Protein AF-A0A9E0XLI1-F1 (afdb_monomer_lite)

Structure (mmCIF, N/CA/C/O backbone):
data_AF-A0A9E0XLI1-F1
#
_entry.id   AF-A0A9E0XLI1-F1
#
loop_
_atom_site.group_PDB
_atom_site.id
_atom_site.type_symbol
_atom_site.label_atom_id
_atom_site.label_alt_id
_atom_site.label_comp_id
_atom_site.label_asym_id
_atom_site.label_entity_id
_atom_site.label_seq_id
_atom_site.pdbx_PDB_ins_code
_atom_site.Cartn_x
_atom_site.Cartn_y
_atom_site.Cartn_z
_atom_site.occupancy
_atom_site.B_iso_or_equiv
_atom_site.auth_seq_id
_atom_site.auth_comp_id
_atom_site.auth_asym_id
_atom_site.auth_atom_id
_atom_site.pdbx_PDB_model_num
ATOM 1 N N . ASN A 1 1 ? -12.669 -7.041 20.994 1.00 78.56 1 ASN A N 1
ATOM 2 C CA . ASN A 1 1 ? -11.770 -7.424 19.881 1.00 78.56 1 ASN A CA 1
ATOM 3 C C . ASN A 1 1 ? -12.192 -6.602 18.657 1.00 78.56 1 ASN A C 1
ATOM 5 O O . ASN A 1 1 ? -13.364 -6.272 18.580 1.00 78.56 1 ASN A O 1
ATOM 9 N N . PHE A 1 2 ? -11.315 -6.216 17.716 1.00 84.06 2 PHE A N 1
ATOM 10 C CA . PHE A 1 2 ? -11.772 -5.480 16.514 1.00 84.06 2 PHE A CA 1
ATOM 11 C C . PHE A 1 2 ? -12.714 -6.329 15.642 1.00 84.06 2 PHE A C 1
ATOM 13 O O . PHE A 1 2 ? -13.580 -5.791 14.965 1.00 84.06 2 PHE A O 1
ATOM 20 N N . LYS A 1 3 ? -12.578 -7.659 15.725 1.00 88.62 3 LYS A N 1
ATOM 21 C CA . LYS A 1 3 ? -13.434 -8.633 15.034 1.00 88.62 3 LYS A CA 1
ATOM 22 C C . LYS A 1 3 ? -14.911 -8.561 15.429 1.00 88.62 3 LYS A C 1
ATOM 24 O O . LYS A 1 3 ? -15.747 -9.094 14.712 1.00 88.62 3 LYS A O 1
ATOM 29 N N . ASP A 1 4 ? -15.225 -7.894 16.538 1.0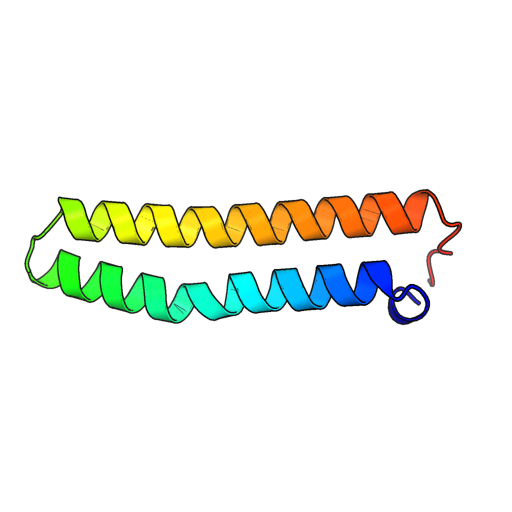0 90.69 4 ASP A N 1
ATOM 30 C CA . ASP A 1 4 ? -16.600 -7.684 16.999 1.00 90.69 4 ASP A CA 1
ATOM 31 C C . ASP A 1 4 ? -17.299 -6.538 16.234 1.00 90.69 4 ASP A C 1
ATOM 33 O O . ASP A 1 4 ? -18.480 -6.280 16.448 1.00 90.69 4 ASP A O 1
ATOM 37 N N . PHE A 1 5 ? -16.577 -5.843 15.346 1.00 91.69 5 PHE A N 1
ATOM 38 C CA . PHE A 1 5 ? -17.054 -4.698 14.573 1.00 91.69 5 PHE A CA 1
ATOM 39 C C . PHE A 1 5 ? -16.986 -5.027 13.070 1.00 91.69 5 PHE A C 1
ATOM 41 O O . PHE A 1 5 ? -15.919 -4.872 12.471 1.00 91.69 5 PHE A O 1
ATOM 48 N N . PRO A 1 6 ? -18.091 -5.476 12.441 1.00 94.00 6 PRO A N 1
ATOM 49 C CA . PRO A 1 6 ? -18.098 -5.922 11.043 1.00 94.00 6 PRO A CA 1
ATOM 50 C C . PRO A 1 6 ? -17.534 -4.896 10.053 1.00 94.00 6 PRO A C 1
ATOM 52 O O . PRO A 1 6 ? -16.748 -5.261 9.184 1.00 94.00 6 PRO A O 1
ATOM 55 N N . ASP A 1 7 ? -17.846 -3.611 10.237 1.00 93.94 7 ASP A N 1
ATOM 56 C CA . ASP A 1 7 ? -17.329 -2.536 9.380 1.00 93.94 7 ASP A CA 1
ATOM 57 C C . ASP A 1 7 ? -15.804 -2.400 9.477 1.00 93.94 7 ASP A C 1
ATOM 59 O O . ASP A 1 7 ? -15.123 -2.152 8.486 1.00 93.94 7 ASP A O 1
ATOM 63 N N . VAL A 1 8 ? -15.242 -2.610 10.670 1.00 95.81 8 VAL A N 1
ATOM 64 C CA . VAL A 1 8 ? -13.791 -2.573 10.892 1.00 95.81 8 VAL A CA 1
ATOM 65 C C . VAL A 1 8 ? -13.123 -3.789 10.266 1.00 95.81 8 VAL A C 1
ATOM 67 O O . VAL A 1 8 ? -12.046 -3.657 9.693 1.00 95.81 8 VAL A O 1
ATOM 70 N N . VAL A 1 9 ? -13.753 -4.964 10.352 1.00 96.38 9 VAL A N 1
ATOM 71 C CA . VAL A 1 9 ? -13.269 -6.173 9.671 1.00 96.38 9 VAL A CA 1
ATOM 72 C C . VAL A 1 9 ? -13.219 -5.939 8.164 1.00 96.38 9 VAL A C 1
ATOM 74 O O . VAL A 1 9 ? -12.163 -6.139 7.574 1.00 96.38 9 VAL A O 1
ATOM 77 N N . ALA A 1 10 ? -14.291 -5.404 7.572 1.00 97.38 10 ALA A N 1
ATOM 78 C CA . ALA A 1 10 ? -14.325 -5.075 6.149 1.00 97.38 10 ALA A CA 1
ATOM 79 C C . ALA A 1 10 ? -13.213 -4.085 5.752 1.00 97.38 10 ALA A C 1
ATOM 81 O O . ALA A 1 10 ? -12.512 -4.310 4.772 1.00 97.38 10 ALA A O 1
ATOM 82 N N . MET A 1 11 ? -12.976 -3.033 6.548 1.00 97.75 11 MET A N 1
ATOM 83 C CA . MET A 1 11 ? -11.876 -2.090 6.291 1.00 97.75 11 MET A CA 1
ATOM 84 C C . MET A 1 11 ? -10.490 -2.750 6.365 1.00 97.75 11 MET A C 1
ATOM 86 O O . MET A 1 11 ? -9.595 -2.381 5.603 1.00 97.75 11 MET A O 1
ATOM 90 N N . VAL A 1 12 ? -10.285 -3.697 7.287 1.00 96.56 12 VAL A N 1
ATOM 91 C CA . VAL A 1 12 ? -9.018 -4.436 7.427 1.00 96.56 12 VAL A CA 1
ATOM 92 C C . VAL A 1 12 ? -8.803 -5.390 6.253 1.00 96.56 12 VAL A C 1
ATOM 94 O O . VAL A 1 12 ? -7.686 -5.463 5.731 1.00 96.56 12 VAL A O 1
ATOM 97 N N . ASP A 1 13 ? -9.854 -6.081 5.819 1.00 97.75 13 ASP A N 1
ATOM 98 C CA . ASP A 1 13 ? -9.811 -6.971 4.660 1.00 97.75 13 ASP A CA 1
ATOM 99 C C . ASP A 1 13 ? -9.515 -6.165 3.384 1.00 97.75 13 ASP A C 1
ATOM 101 O O . ASP A 1 13 ? -8.543 -6.456 2.685 1.00 97.75 13 ASP A O 1
ATOM 105 N N . ASP A 1 14 ? -10.226 -5.054 3.162 1.00 97.94 14 ASP A N 1
ATOM 106 C CA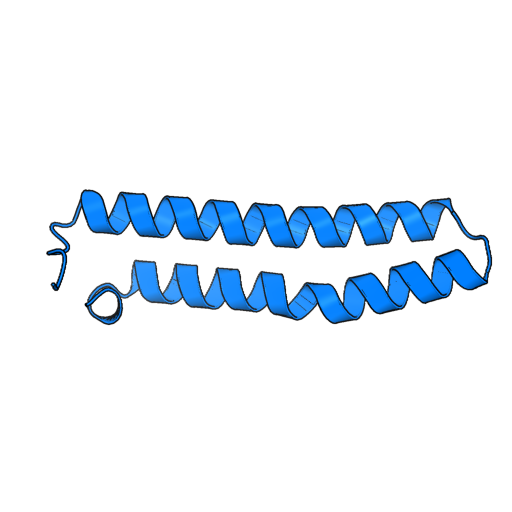 . ASP A 1 14 ? -9.992 -4.150 2.031 1.00 97.94 14 ASP A CA 1
ATOM 107 C C . ASP A 1 14 ? -8.564 -3.582 2.024 1.00 97.94 14 ASP A C 1
ATOM 109 O O . ASP A 1 14 ? -7.921 -3.500 0.970 1.00 97.94 14 ASP A O 1
ATOM 113 N N . ALA A 1 15 ? -8.038 -3.184 3.189 1.00 98.25 15 ALA A N 1
ATOM 114 C CA . ALA A 1 15 ? -6.667 -2.694 3.313 1.00 98.25 15 ALA A CA 1
ATOM 115 C C . ALA A 1 15 ? -5.651 -3.783 2.941 1.00 98.25 15 ALA A C 1
ATOM 117 O O . ALA A 1 15 ? -4.694 -3.518 2.207 1.00 98.25 15 ALA A O 1
ATOM 118 N N . THR A 1 16 ? -5.880 -5.011 3.406 1.00 97.81 16 THR A N 1
ATOM 119 C CA . THR A 1 16 ? -5.043 -6.175 3.093 1.00 97.81 16 THR A CA 1
ATOM 120 C C . THR A 1 16 ? -5.077 -6.486 1.597 1.00 97.81 16 THR A C 1
ATOM 122 O O . THR A 1 16 ? -4.024 -6.707 0.994 1.00 97.81 16 THR A O 1
ATOM 125 N N . ASP A 1 17 ? -6.242 -6.385 0.963 1.00 98.19 17 ASP A N 1
ATOM 126 C CA . ASP A 1 17 ? -6.398 -6.555 -0.479 1.00 98.19 17 ASP A CA 1
ATOM 127 C C . ASP A 1 17 ? -5.646 -5.487 -1.286 1.00 98.19 17 ASP A C 1
ATOM 129 O O . ASP A 1 17 ? -5.034 -5.803 -2.312 1.00 98.19 17 ASP A O 1
ATOM 133 N N . GLN A 1 18 ? -5.636 -4.220 -0.844 1.00 98.06 18 GLN A N 1
ATOM 134 C CA . GLN A 1 18 ? -4.807 -3.192 -1.493 1.00 98.06 18 GLN A CA 1
ATOM 135 C C . GLN A 1 18 ? -3.319 -3.541 -1.392 1.00 98.06 18 GLN A C 1
ATOM 137 O O . GLN A 1 18 ? -2.601 -3.470 -2.392 1.00 98.06 18 GLN A O 1
ATOM 142 N N . LEU A 1 19 ? -2.855 -3.964 -0.212 1.00 98.19 19 LEU A N 1
ATOM 143 C CA . LEU A 1 19 ? -1.464 -4.376 -0.015 1.00 98.19 19 LEU A CA 1
ATOM 144 C C . LEU A 1 19 ? -1.105 -5.599 -0.872 1.00 98.19 19 LEU A C 1
ATOM 146 O O . LEU A 1 19 ? -0.016 -5.643 -1.444 1.00 98.19 19 LEU A O 1
ATOM 150 N N . GLY A 1 20 ? -2.029 -6.548 -1.048 1.00 98.12 20 GLY A N 1
ATOM 151 C CA . GLY A 1 20 ? -1.848 -7.718 -1.912 1.00 98.12 20 GLY A CA 1
ATOM 152 C C . GLY A 1 20 ? -1.594 -7.367 -3.384 1.00 98.12 20 GLY A C 1
ATOM 153 O O . GLY A 1 20 ? -0.831 -8.055 -4.067 1.00 98.12 20 GLY A O 1
ATOM 154 N N . LYS A 1 21 ? -2.146 -6.248 -3.875 1.00 98.12 21 LYS A N 1
ATOM 155 C CA . LYS A 1 21 ? -1.954 -5.771 -5.261 1.00 98.12 21 LYS A CA 1
ATOM 156 C C . LYS A 1 21 ? -0.567 -5.178 -5.518 1.00 98.12 21 LYS A C 1
ATOM 158 O O . LYS A 1 21 ? -0.154 -5.082 -6.677 1.00 98.12 21 LYS A O 1
ATOM 163 N N . ILE A 1 22 ? 0.174 -4.810 -4.468 1.00 98.44 22 ILE A N 1
ATOM 164 C CA . ILE A 1 22 ? 1.499 -4.185 -4.591 1.00 98.44 22 ILE A CA 1
ATOM 165 C C . ILE A 1 22 ? 2.476 -5.096 -5.331 1.00 98.44 22 ILE A C 1
ATOM 167 O O . ILE A 1 22 ? 3.246 -4.601 -6.150 1.00 98.44 22 ILE A O 1
ATOM 171 N N . LYS A 1 23 ? 2.441 -6.413 -5.084 1.00 98.06 23 LYS A N 1
ATOM 172 C CA . LYS A 1 23 ? 3.367 -7.357 -5.726 1.00 98.06 23 LYS A CA 1
ATOM 173 C C . LYS A 1 23 ? 3.277 -7.276 -7.253 1.00 98.06 23 LYS A C 1
ATOM 175 O O . LYS A 1 23 ? 4.282 -7.025 -7.906 1.00 98.06 23 LYS A O 1
ATOM 180 N N . GLY A 1 24 ? 2.066 -7.382 -7.803 1.00 98.31 24 GLY A N 1
ATOM 181 C CA . GLY A 1 24 ? 1.857 -7.306 -9.251 1.00 98.31 24 GLY A CA 1
ATOM 182 C C . GLY A 1 24 ? 2.195 -5.933 -9.842 1.00 98.31 24 GLY A C 1
ATOM 183 O O . GLY A 1 24 ? 2.688 -5.848 -10.963 1.00 98.31 24 GLY A O 1
ATOM 184 N N . ALA A 1 25 ? 1.975 -4.841 -9.102 1.00 98.56 25 ALA A N 1
ATOM 185 C CA . ALA A 1 25 ? 2.383 -3.508 -9.554 1.00 98.56 25 ALA A CA 1
ATOM 186 C C . ALA A 1 25 ? 3.915 -3.342 -9.569 1.00 98.56 25 ALA A C 1
ATOM 188 O O . ALA A 1 25 ? 4.452 -2.779 -10.522 1.00 98.56 25 ALA A O 1
ATOM 189 N N . LYS A 1 26 ? 4.628 -3.888 -8.574 1.00 98.44 26 LYS A N 1
ATOM 190 C CA . LYS A 1 26 ? 6.100 -3.902 -8.544 1.00 98.44 26 LYS A CA 1
ATOM 191 C C . LYS A 1 26 ? 6.695 -4.713 -9.693 1.00 98.44 26 LYS A C 1
ATOM 193 O O . LYS A 1 26 ? 7.597 -4.225 -10.361 1.00 98.44 26 LYS A O 1
ATOM 198 N N . GLU A 1 27 ? 6.139 -5.886 -9.990 1.00 98.75 27 GLU A N 1
ATOM 199 C CA . GLU A 1 27 ? 6.579 -6.705 -11.131 1.00 98.75 27 GLU A CA 1
ATOM 200 C C . GLU A 1 27 ? 6.447 -5.939 -12.463 1.00 98.75 27 GLU A C 1
ATOM 202 O O . GLU A 1 27 ? 7.347 -5.972 -13.302 1.00 98.75 27 GLU A O 1
ATOM 207 N N . LYS A 1 28 ? 5.358 -5.179 -12.650 1.00 98.69 28 LYS A N 1
ATOM 208 C CA . LYS A 1 28 ? 5.180 -4.325 -13.838 1.00 98.69 28 LYS A CA 1
ATOM 209 C C . LYS A 1 28 ? 6.156 -3.150 -13.877 1.00 98.69 28 LYS A C 1
ATOM 211 O O . LYS A 1 28 ? 6.687 -2.850 -14.946 1.00 98.69 28 LYS A O 1
ATOM 216 N N . HIS A 1 29 ? 6.409 -2.514 -12.733 1.00 98.44 29 HIS A N 1
ATOM 217 C CA . HIS A 1 29 ? 7.429 -1.474 -12.603 1.00 98.44 29 HIS A CA 1
ATOM 218 C C . HIS A 1 29 ? 8.808 -1.993 -13.035 1.00 98.44 29 HIS A C 1
ATOM 220 O O . HIS A 1 29 ? 9.449 -1.392 -13.894 1.00 98.44 29 HIS A O 1
ATOM 226 N N . GLU A 1 30 ? 9.238 -3.138 -12.500 1.00 98.56 30 GLU A N 1
ATOM 227 C CA . GLU A 1 30 ? 10.537 -3.751 -12.805 1.00 98.56 30 GLU A CA 1
ATOM 228 C C . GLU A 1 30 ? 10.649 -4.167 -14.280 1.00 98.56 30 GLU A C 1
ATOM 230 O O . GLU A 1 30 ? 11.685 -3.951 -14.920 1.00 98.56 30 GLU A O 1
ATOM 235 N N . ALA A 1 31 ? 9.569 -4.704 -14.856 1.00 98.69 31 ALA A N 1
ATOM 236 C CA . ALA A 1 31 ? 9.518 -5.063 -16.270 1.00 98.69 31 ALA A CA 1
ATOM 237 C C . ALA A 1 31 ? 9.639 -3.836 -17.195 1.00 98.69 31 ALA A C 1
ATOM 239 O O . ALA A 1 31 ? 10.302 -3.916 -18.233 1.00 98.69 31 ALA A O 1
ATOM 240 N N . ALA A 1 32 ? 9.029 -2.704 -16.830 1.00 98.62 32 ALA A N 1
ATOM 241 C CA . ALA A 1 32 ? 9.162 -1.441 -17.558 1.00 98.62 32 ALA A CA 1
ATOM 242 C C . ALA A 1 32 ? 10.568 -0.836 -17.398 1.00 98.62 32 ALA A C 1
ATOM 244 O O . ALA A 1 32 ? 11.214 -0.491 -18.390 1.00 98.62 32 ALA A O 1
ATOM 245 N N . ALA A 1 33 ? 11.092 -0.802 -16.169 1.00 98.38 33 ALA A N 1
ATOM 246 C CA . ALA A 1 33 ? 12.425 -0.285 -15.862 1.00 98.38 33 ALA A CA 1
ATOM 247 C C . ALA A 1 33 ? 13.534 -1.060 -16.597 1.00 98.38 33 ALA A C 1
ATOM 249 O O . ALA A 1 33 ? 14.449 -0.455 -17.154 1.00 98.38 33 ALA A O 1
ATOM 250 N N . THR A 1 34 ? 13.417 -2.390 -16.688 1.00 98.56 34 THR A N 1
ATOM 251 C CA . THR A 1 34 ? 14.351 -3.243 -17.450 1.00 98.56 34 THR A CA 1
ATOM 252 C C . THR A 1 34 ? 14.408 -2.855 -18.932 1.00 98.56 34 THR A C 1
ATOM 254 O O . THR A 1 34 ? 15.466 -2.912 -19.558 1.00 98.56 34 THR A O 1
ATOM 257 N N . LYS A 1 35 ? 13.283 -2.401 -19.497 1.00 98.50 35 LYS A N 1
ATOM 258 C CA . LYS A 1 35 ? 13.182 -1.903 -20.878 1.00 98.50 35 LYS A CA 1
ATOM 259 C C . LYS A 1 35 ? 13.562 -0.426 -21.018 1.00 98.50 35 LYS A C 1
ATOM 261 O O . LYS A 1 35 ? 13.514 0.097 -22.127 1.00 98.50 35 LYS A O 1
ATOM 266 N N . LYS A 1 36 ? 13.940 0.240 -19.919 1.00 98.50 36 LYS A N 1
ATOM 267 C CA . LYS A 1 36 ? 14.150 1.695 -19.824 1.00 98.50 36 LYS A CA 1
ATOM 268 C C . LYS A 1 36 ? 12.909 2.512 -20.211 1.00 98.50 36 LYS A C 1
ATOM 270 O O . LYS A 1 36 ? 13.028 3.663 -20.621 1.00 98.50 36 LYS A O 1
ATOM 275 N N . ASP A 1 37 ? 11.724 1.920 -20.074 1.00 98.50 37 ASP A N 1
ATOM 276 C CA . ASP A 1 37 ? 10.442 2.605 -20.231 1.00 98.50 37 ASP A CA 1
ATOM 277 C C . ASP A 1 37 ? 10.100 3.308 -18.911 1.00 98.50 37 ASP A C 1
ATOM 279 O O . ASP A 1 37 ? 9.414 2.775 -18.035 1.00 98.50 37 ASP A O 1
ATOM 283 N N . TRP A 1 38 ? 10.684 4.491 -18.727 1.00 98.12 38 TRP A N 1
ATOM 284 C CA . TRP A 1 38 ? 10.605 5.225 -17.464 1.00 98.12 38 TRP A CA 1
ATOM 285 C C . TRP A 1 38 ? 9.222 5.810 -17.192 1.00 98.12 38 TRP A C 1
ATOM 287 O O . TRP A 1 38 ? 8.855 5.974 -16.031 1.00 98.12 38 TRP A O 1
ATOM 297 N N . GLU A 1 39 ? 8.445 6.095 -18.238 1.00 98.56 39 GLU A N 1
ATOM 298 C CA . GLU A 1 39 ? 7.068 6.563 -18.092 1.00 98.56 39 GLU A CA 1
ATOM 299 C C . GLU A 1 39 ? 6.210 5.469 -17.452 1.00 98.56 39 GLU A C 1
ATOM 301 O O . GLU A 1 39 ? 5.584 5.698 -16.414 1.00 98.56 39 GLU A O 1
ATOM 306 N N . GLN A 1 40 ? 6.258 4.249 -17.997 1.00 98.50 40 GLN A N 1
ATOM 307 C CA . GLN A 1 40 ? 5.542 3.119 -17.410 1.00 98.50 40 GLN A CA 1
ATOM 308 C C . GLN A 1 40 ? 6.104 2.732 -16.044 1.00 98.50 40 GLN A C 1
ATOM 310 O O . GLN A 1 40 ? 5.333 2.445 -15.128 1.00 98.50 40 GLN A O 1
ATOM 315 N N . ALA A 1 41 ? 7.426 2.753 -15.864 1.00 98.69 41 ALA A N 1
ATOM 316 C CA . ALA A 1 41 ? 8.024 2.462 -14.566 1.00 98.69 41 ALA A CA 1
ATOM 317 C C . ALA A 1 41 ? 7.505 3.432 -13.489 1.00 98.69 41 ALA A C 1
ATOM 319 O O . ALA A 1 41 ? 7.064 2.985 -12.427 1.00 98.69 41 ALA A O 1
ATOM 320 N N . ASN A 1 42 ? 7.481 4.737 -13.766 1.00 98.69 42 ASN A N 1
ATOM 321 C CA . ASN A 1 42 ? 6.966 5.734 -12.828 1.00 98.69 42 ASN A CA 1
ATOM 322 C C . ASN A 1 42 ? 5.464 5.567 -12.574 1.00 98.69 42 ASN A C 1
ATOM 324 O O . ASN A 1 42 ? 5.039 5.637 -11.423 1.00 98.69 42 ASN A O 1
ATOM 328 N N . LEU A 1 43 ? 4.671 5.270 -13.607 1.00 98.69 43 LEU A N 1
ATOM 329 C CA . LEU A 1 43 ? 3.240 4.993 -13.455 1.00 98.69 43 LEU A CA 1
ATOM 330 C C . LEU A 1 43 ? 2.984 3.821 -12.496 1.00 98.69 43 LEU A C 1
ATOM 332 O O . LEU A 1 43 ? 2.143 3.914 -11.602 1.00 98.69 43 LEU A O 1
ATOM 336 N N . TRP A 1 44 ? 3.722 2.718 -12.638 1.00 98.69 44 TRP A N 1
ATOM 337 C CA . TRP A 1 44 ? 3.561 1.565 -11.750 1.00 98.69 44 TRP A CA 1
ATOM 338 C C . TRP A 1 44 ? 4.111 1.818 -10.341 1.00 98.69 44 TRP A C 1
ATOM 340 O O . TRP A 1 44 ? 3.554 1.291 -9.377 1.00 98.69 44 TRP A O 1
ATOM 350 N N . ALA A 1 45 ? 5.143 2.655 -10.194 1.00 98.56 45 ALA A N 1
ATOM 351 C CA . ALA A 1 45 ? 5.625 3.098 -8.885 1.00 98.56 45 ALA A CA 1
ATOM 352 C C . ALA A 1 45 ? 4.573 3.949 -8.150 1.00 98.56 45 ALA A C 1
ATOM 354 O O . ALA A 1 45 ? 4.285 3.694 -6.980 1.00 98.56 45 ALA A O 1
ATOM 355 N N . GLU A 1 46 ? 3.933 4.888 -8.849 1.00 98.62 46 GLU A N 1
ATOM 356 C CA . GLU A 1 46 ? 2.805 5.663 -8.321 1.00 98.62 46 GLU A CA 1
ATOM 357 C C . GLU A 1 46 ? 1.642 4.740 -7.936 1.00 98.62 46 GLU A C 1
ATOM 359 O O . GLU A 1 46 ? 1.057 4.869 -6.864 1.00 98.62 46 GLU A O 1
ATOM 364 N N . GLN A 1 47 ? 1.350 3.724 -8.750 1.00 98.62 47 GLN A N 1
ATOM 365 C CA . GLN A 1 47 ? 0.308 2.750 -8.431 1.00 98.62 47 GLN A CA 1
ATOM 366 C C . GLN A 1 47 ? 0.606 1.958 -7.144 1.00 98.62 47 GLN A C 1
ATOM 368 O O . GLN A 1 47 ? -0.318 1.677 -6.374 1.00 98.62 47 GLN A O 1
ATOM 373 N N . VAL A 1 48 ? 1.872 1.608 -6.886 1.00 98.62 48 VAL A N 1
ATOM 374 C CA . VAL A 1 48 ? 2.299 1.006 -5.611 1.00 98.62 48 VAL A CA 1
ATOM 375 C C . VAL A 1 48 ? 2.042 1.966 -4.453 1.00 98.62 48 VAL A C 1
ATOM 377 O O . VAL A 1 48 ? 1.457 1.555 -3.449 1.00 98.62 48 VAL A O 1
ATOM 380 N N . TRP A 1 49 ? 2.432 3.234 -4.600 1.00 98.56 49 TRP A N 1
ATOM 381 C CA . TRP A 1 49 ? 2.208 4.254 -3.578 1.00 98.56 49 TRP A CA 1
ATOM 382 C C . TRP A 1 49 ? 0.716 4.437 -3.271 1.00 98.56 49 TRP A C 1
ATOM 384 O O . TRP A 1 49 ? 0.311 4.390 -2.111 1.00 98.56 49 TRP A O 1
ATOM 394 N N . GLN A 1 50 ? -0.132 4.512 -4.298 1.00 98.69 50 GLN A N 1
ATOM 395 C CA . GLN A 1 50 ? -1.586 4.612 -4.146 1.00 98.69 50 GLN A CA 1
ATOM 396 C C . GLN A 1 50 ? -2.179 3.454 -3.332 1.00 98.69 50 GLN A C 1
ATOM 398 O O . GLN A 1 50 ? -3.060 3.671 -2.500 1.00 98.69 50 GLN A O 1
ATOM 403 N N . TYR A 1 51 ? -1.705 2.219 -3.530 1.00 98.69 51 TYR A N 1
ATOM 404 C CA . TYR A 1 51 ? -2.159 1.083 -2.722 1.00 98.69 51 TYR A CA 1
ATOM 405 C C . TYR A 1 51 ? -1.742 1.205 -1.253 1.00 98.69 51 TYR A C 1
ATOM 407 O O . TYR A 1 51 ? -2.544 0.902 -0.369 1.00 98.69 51 TYR A O 1
ATOM 415 N N . GLN A 1 52 ? -0.530 1.696 -0.982 1.00 98.56 52 GLN A N 1
ATOM 416 C CA . GLN A 1 52 ? -0.060 1.945 0.384 1.00 98.56 52 GLN A CA 1
ATOM 417 C C . GLN A 1 52 ? -0.885 3.037 1.074 1.00 98.56 52 GLN A C 1
ATOM 419 O O . GLN A 1 52 ? -1.308 2.849 2.213 1.00 98.56 52 GLN A O 1
ATOM 424 N N . VAL A 1 53 ? -1.161 4.147 0.380 1.00 98.44 53 VAL A N 1
ATOM 425 C CA . VAL A 1 53 ? -1.970 5.250 0.921 1.00 98.44 53 VAL A CA 1
ATOM 426 C C . VAL A 1 53 ? -3.395 4.793 1.218 1.00 98.44 53 VAL A C 1
ATOM 428 O O . VAL A 1 53 ? -3.897 5.063 2.305 1.00 98.44 53 VAL A O 1
ATOM 431 N N . LYS A 1 54 ? -4.034 4.051 0.305 1.00 98.25 54 LYS A N 1
ATOM 432 C CA . LYS A 1 54 ? -5.392 3.523 0.526 1.00 98.25 54 LYS A CA 1
ATOM 433 C C . LYS A 1 54 ? -5.453 2.572 1.719 1.00 98.25 54 LYS A C 1
ATOM 435 O O . LYS A 1 54 ? -6.361 2.687 2.536 1.00 98.25 54 LYS A O 1
ATOM 440 N N . ALA A 1 55 ? -4.483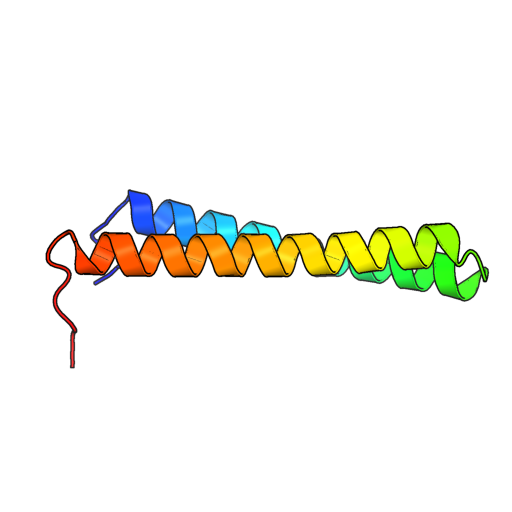 1.666 1.848 1.00 98.50 55 ALA A N 1
ATOM 441 C CA . ALA A 1 55 ? -4.408 0.769 2.999 1.00 98.50 55 ALA A CA 1
ATOM 442 C C . ALA A 1 55 ? -4.219 1.543 4.317 1.00 98.50 55 ALA A C 1
ATOM 444 O O . ALA A 1 55 ? -4.873 1.238 5.314 1.00 98.50 55 ALA A O 1
ATOM 445 N N . ALA A 1 56 ? -3.366 2.573 4.320 1.00 98.38 56 ALA A N 1
ATOM 446 C CA . ALA A 1 56 ? -3.150 3.422 5.489 1.00 98.38 56 ALA A CA 1
ATOM 447 C C . ALA A 1 56 ? -4.406 4.228 5.872 1.00 98.38 56 ALA A C 1
ATOM 449 O O . ALA A 1 56 ? -4.759 4.274 7.049 1.00 98.38 56 ALA A O 1
ATOM 450 N N . ASP A 1 57 ? -5.102 4.818 4.897 1.00 98.38 57 ASP A N 1
ATOM 451 C CA . ASP A 1 57 ? -6.360 5.548 5.106 1.00 98.38 57 ASP A CA 1
ATOM 452 C C . ASP A 1 57 ? -7.450 4.642 5.699 1.00 98.38 57 ASP A C 1
ATOM 454 O O . ASP A 1 57 ? -8.065 5.000 6.704 1.00 98.38 57 ASP A O 1
ATOM 458 N N . LEU A 1 58 ? -7.630 3.428 5.167 1.00 98.12 58 LEU A N 1
ATOM 459 C CA . LEU A 1 58 ? -8.547 2.435 5.740 1.00 98.12 58 LEU A CA 1
ATOM 460 C C . LEU A 1 58 ? -8.172 2.068 7.182 1.00 98.12 58 LEU A C 1
ATOM 462 O O . LEU A 1 58 ? -9.045 2.020 8.047 1.00 98.12 58 LEU A O 1
ATOM 466 N N . GLY A 1 59 ? -6.880 1.888 7.473 1.00 96.44 59 GLY A N 1
ATOM 467 C CA . GLY A 1 59 ? -6.397 1.641 8.833 1.00 96.44 59 GLY A CA 1
ATOM 468 C C . GLY A 1 59 ? -6.695 2.792 9.804 1.00 96.44 59 GLY A C 1
ATOM 469 O O . GLY A 1 59 ? -7.092 2.555 10.948 1.00 96.44 59 GLY A O 1
ATOM 470 N N . LEU A 1 60 ? -6.559 4.044 9.354 1.00 97.69 60 LEU A N 1
ATOM 471 C CA . LEU A 1 60 ? -6.922 5.220 10.151 1.00 97.69 60 LEU A CA 1
ATOM 472 C C . LEU A 1 60 ? -8.433 5.292 10.394 1.00 97.69 60 LEU A C 1
ATOM 474 O O . LEU A 1 60 ? -8.848 5.517 11.531 1.00 97.69 60 LEU A O 1
ATOM 478 N N . ARG A 1 61 ? -9.257 5.036 9.371 1.00 97.31 61 ARG A N 1
ATOM 479 C CA . ARG A 1 61 ? -10.724 4.996 9.503 1.00 97.31 61 ARG A CA 1
ATOM 480 C C . ARG A 1 61 ? -11.181 3.901 10.461 1.00 97.31 61 ARG A C 1
ATOM 482 O O . ARG A 1 61 ? -11.994 4.174 11.340 1.00 97.31 61 ARG A O 1
ATOM 489 N N . ALA A 1 62 ? -10.606 2.705 10.352 1.00 96.38 62 ALA A N 1
ATOM 490 C CA . ALA A 1 62 ? -10.849 1.589 11.260 1.00 96.38 62 ALA A CA 1
ATOM 491 C C . ALA A 1 62 ? -10.546 1.971 12.717 1.00 96.38 62 ALA A C 1
ATOM 493 O O . ALA A 1 62 ? -11.361 1.737 13.611 1.00 96.38 62 ALA A O 1
ATOM 494 N N . LYS A 1 63 ? -9.400 2.622 12.962 1.00 94.06 63 LYS A N 1
ATOM 495 C CA . LYS A 1 63 ? -9.039 3.132 14.290 1.00 94.06 63 LYS A CA 1
ATOM 496 C C . LYS A 1 63 ? -10.068 4.142 14.805 1.00 94.06 63 LYS A C 1
ATOM 498 O O . LYS A 1 63 ? -10.559 3.974 15.919 1.00 94.06 63 LYS A O 1
ATOM 503 N N . THR A 1 64 ? -10.407 5.157 14.010 1.00 95.19 64 THR A N 1
ATOM 504 C CA . THR A 1 64 ? -11.394 6.177 14.397 1.00 95.19 64 THR A CA 1
ATOM 505 C C . THR A 1 64 ? -12.753 5.554 14.708 1.00 95.19 64 THR A C 1
ATOM 507 O O . THR A 1 64 ? -13.365 5.900 15.716 1.00 95.19 64 THR A O 1
ATOM 510 N N . TYR A 1 65 ? -13.201 4.587 13.903 1.00 94.25 65 TYR A N 1
ATOM 511 C CA . TYR A 1 65 ? -14.453 3.875 14.142 1.00 94.25 65 TYR A CA 1
ATOM 512 C C . TYR A 1 65 ? -14.438 3.134 15.484 1.00 94.25 65 TYR A C 1
ATOM 514 O O . TYR A 1 65 ? -15.382 3.254 16.264 1.00 94.25 65 TYR A O 1
ATOM 522 N N . LEU A 1 66 ? -13.364 2.395 15.782 1.00 92.75 66 LEU A N 1
ATOM 523 C CA . LEU A 1 66 ? -13.210 1.685 17.055 1.00 92.75 66 LEU A CA 1
ATOM 524 C C . LEU A 1 66 ? -13.226 2.648 18.252 1.00 92.75 66 LEU A C 1
ATOM 526 O O . LEU A 1 66 ? -13.875 2.365 19.260 1.00 92.75 66 LEU A O 1
ATOM 530 N N . GLU A 1 67 ? -12.543 3.789 18.137 1.00 91.19 67 GLU A N 1
ATOM 531 C CA . GLU A 1 67 ? -12.509 4.829 19.174 1.00 91.19 67 GLU A CA 1
ATOM 532 C C . GLU A 1 67 ? -13.900 5.432 19.430 1.00 91.19 67 GLU A C 1
ATOM 534 O O . GLU A 1 67 ? -14.261 5.666 20.583 1.00 91.19 67 GLU A O 1
ATOM 539 N N . GLN A 1 68 ? -14.704 5.627 18.381 1.00 91.19 68 GLN A N 1
ATOM 540 C CA . GLN A 1 68 ? -16.060 6.178 18.479 1.00 91.19 68 GLN A CA 1
ATOM 541 C C . GLN A 1 68 ? -17.102 5.161 18.969 1.00 91.19 68 GLN A C 1
ATOM 543 O O . GLN A 1 68 ? -18.053 5.541 19.647 1.00 91.19 68 GLN A O 1
ATOM 548 N N . ASN A 1 69 ? -16.921 3.872 18.671 1.00 88.19 69 ASN A N 1
ATOM 549 C CA . ASN A 1 69 ? -17.905 2.819 18.955 1.00 88.19 69 ASN A CA 1
ATOM 550 C C . ASN A 1 69 ? -17.578 1.993 20.210 1.00 88.19 69 ASN A C 1
ATOM 552 O O . ASN A 1 69 ? -17.992 0.842 20.346 1.00 88.19 69 ASN A O 1
ATOM 556 N N . GLY A 1 70 ? -16.837 2.576 21.157 1.00 79.00 70 GLY A N 1
ATOM 557 C CA . GLY A 1 70 ? -16.640 1.988 22.484 1.00 79.00 70 GLY A CA 1
ATOM 558 C C . GLY A 1 70 ? -15.769 0.731 22.498 1.00 79.00 70 GLY A C 1
ATOM 559 O O . GLY A 1 70 ? -15.872 -0.077 23.429 1.00 79.00 70 GLY A O 1
ATOM 560 N N . ALA A 1 71 ? -14.898 0.548 21.498 1.00 81.44 71 ALA A N 1
ATOM 561 C CA . ALA A 1 71 ? -13.948 -0.553 21.501 1.00 81.44 71 ALA A CA 1
ATOM 562 C C . ALA A 1 71 ? -13.023 -0.439 22.721 1.00 81.44 71 ALA A C 1
ATOM 564 O O . ALA A 1 71 ? -12.248 0.507 22.877 1.00 81.44 71 ALA A O 1
ATOM 565 N N . LYS A 1 72 ? -13.096 -1.424 23.616 1.00 75.25 72 LYS A N 1
ATOM 566 C CA . LYS A 1 72 ? -12.232 -1.470 24.796 1.00 75.25 72 LYS A CA 1
ATOM 567 C C . LYS A 1 72 ? -10.842 -1.940 24.382 1.00 75.25 72 LYS A C 1
ATOM 569 O O . LYS A 1 72 ? -10.705 -2.996 23.763 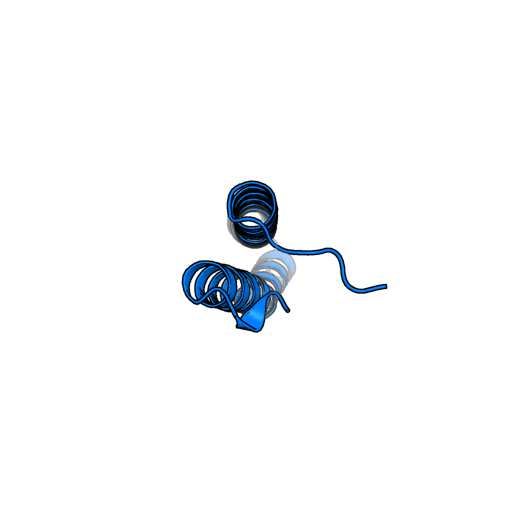1.00 75.25 72 LYS A O 1
ATOM 574 N N . LYS A 1 73 ? -9.810 -1.189 24.777 1.00 67.44 73 LYS A N 1
ATOM 575 C CA . LYS A 1 73 ? -8.419 -1.651 24.691 1.00 67.44 73 LYS A CA 1
ATOM 576 C C . LYS A 1 73 ? -8.282 -2.908 25.551 1.00 67.44 73 LYS A C 1
ATOM 57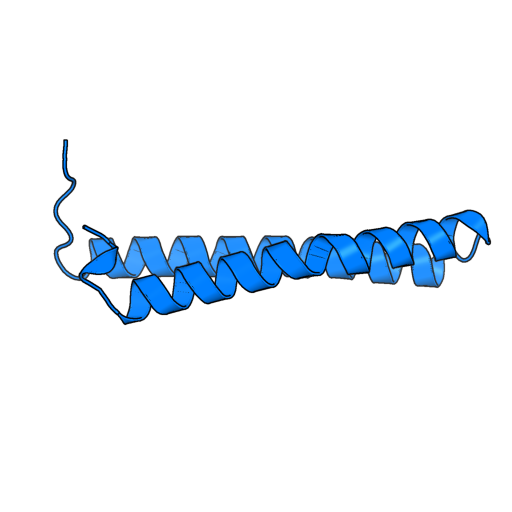8 O O . LYS A 1 73 ? -8.428 -2.839 26.770 1.00 67.44 73 LYS A O 1
ATOM 583 N N . THR A 1 74 ? -8.044 -4.053 24.926 1.00 67.94 74 THR A N 1
ATOM 584 C CA . THR A 1 74 ? -7.649 -5.272 25.636 1.00 67.94 74 THR A CA 1
ATOM 585 C C . THR A 1 74 ? -6.168 -5.147 25.992 1.00 67.94 74 THR A C 1
ATOM 587 O O . THR A 1 74 ? -5.379 -4.780 25.121 1.00 67.94 74 THR A O 1
ATOM 590 N N . LYS A 1 75 ? -5.829 -5.353 27.271 1.00 54.72 75 LYS A N 1
ATOM 591 C CA . LYS A 1 75 ? -4.445 -5.362 27.771 1.00 54.72 75 LYS A CA 1
ATOM 592 C C . LYS A 1 75 ? -3.649 -6.524 27.194 1.00 54.72 75 LYS A C 1
ATOM 594 O O . LYS A 1 75 ? -4.270 -7.589 26.986 1.00 54.72 75 LYS A O 1
#

Sequence (75 aa):
NFKDFPDVVAMV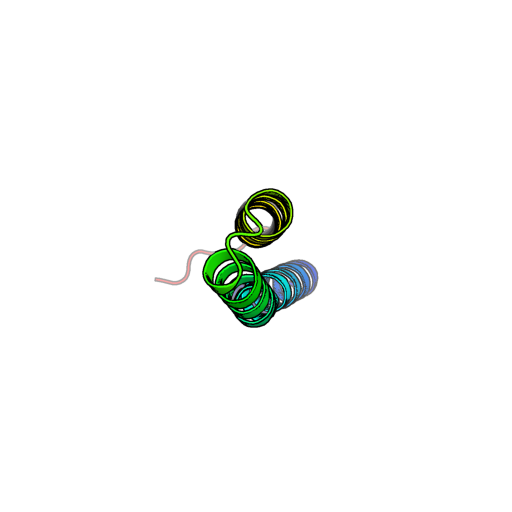DDATDQLGKIKGAKEKHEAAATKKDWEQANLWAEQVWQYQVKAADLGLRAKTYLEQNGAKKTK

Secondary structure (DSSP, 8-state):
-GGG-HHHHHHHHHHHHHHHHHHHHHHHHHHHHHTT-HHHHHHHHHHHHHHHHHHHHHHHHHHHHHHHTT-----

Foldseek 3Di:
DLVVPVLLVVLQVLLVVLQVCLVVLVVQLVVCVVVVVVVSNVVSVVSSVVSNVSSVVSVVVSVVVCVVVVNDDDD

Radius of gyration: 16.69 Å; chains: 1; bounding box: 32×15×49 Å

pLDDT: mean 94.58, std 8.21, range [54.72, 98.75]